Protein AF-A0A7K7L950-F1 (afdb_monomer)

InterPro domains:
  IPR006048 Alpha-amylase/branching enzyme, C-terminal all beta [PF02806] (51-130)
  IPR013780 Glycosyl hydrolase, all-beta [G3DSA:2.60.40.1180] (45-131)
  IPR031319 Alpha-amylase, C-terminal domain [SM00632] (48-131)

Foldseek 3Di:
DADPVRHDDDWDQDPLRATPPPDGPPCRQQQNVVVVVLCVQLPPFDKAQWDDPVDFWIKIERAARKIKTADQDQFKDKDKGQHNHAFDKDAFSRQFDDDPPDTPGDIWGQDRRRITIDIFGNPDPGRMTMD

Nearest PDB structures (foldseek):
  1q4n-assembly1_X  TM=9.938E-01  e=1.383E-20  Homo sapiens
  1nm9-assembly1_A  TM=9.937E-01  e=1.555E-20  Homo sapiens
  1ua3-assembly1_A  TM=9.928E-01  e=1.748E-20  Sus scrofa
  3dhp-assembly1_A  TM=9.929E-01  e=2.342E-20  Homo sapiens
  3blp-assembly1_X  TM=9.927E-01  e=2.791E-20  Homo sapiens

Sequence (131 aa):
PSNSDGSTKSVTINADTTCGNDWVCEHRWRQIRNMVIFRNVVDGQPFSNWWDNGSNQVAFGRGNKGFIVFNNDDWYMNINLQTGLPAGTYCDVISGQKEG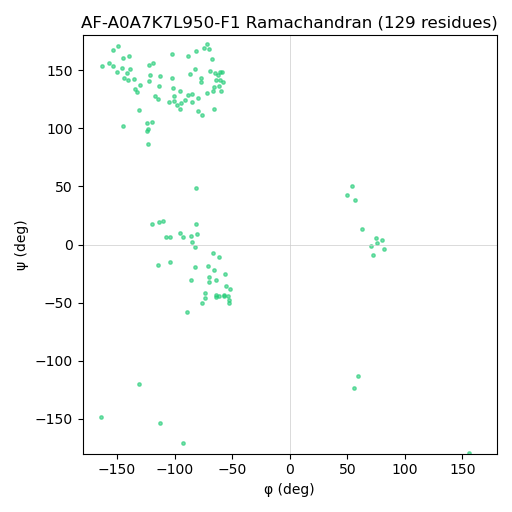NACTGKQVYVSGDGTANFQISNTDEDPFVAI

Mean predicted aligned error: 3.44 Å

Radius of gyration: 17.67 Å; Cα contacts (8 Å, |Δi|>4): 274; chains: 1; bounding box: 36×33×58 Å

Organism: NCBI:txid75869

Secondary structure (DSSP, 8-state):
-B-TTSPBPP--B-TTS-B-TT---GGGSHHHHHHHHHHHHTTTPPEEEEEE-SSSEEEEEETTTEEEEEE-SSS-EEEEEE--PPSEEEE-TTT--EETTEESS-EEEEPTTSEEEEEE-TTSSS-EEE-

Structure (mmCIF, N/CA/C/O backbone):
data_AF-A0A7K7L950-F1
#
_entry.id   AF-A0A7K7L950-F1
#
loop_
_atom_site.group_PDB
_atom_site.id
_atom_site.type_symbol
_atom_site.label_atom_id
_atom_site.label_alt_id
_atom_site.label_comp_id
_atom_site.label_asym_id
_atom_site.label_entity_id
_atom_site.label_seq_id
_atom_site.pdbx_PDB_ins_code
_atom_site.Cartn_x
_atom_site.Cartn_y
_atom_site.Cartn_z
_atom_site.occupancy
_atom_site.B_iso_or_equiv
_atom_site.auth_seq_id
_atom_site.auth_comp_id
_atom_site.auth_asym_id
_atom_site.auth_atom_id
_atom_site.pdbx_PDB_model_num
ATOM 1 N N . PRO A 1 1 ? 10.436 -0.275 -27.303 1.00 89.62 1 PRO A N 1
ATOM 2 C CA . PRO A 1 1 ? 11.658 0.443 -27.752 1.00 89.62 1 PRO A CA 1
ATOM 3 C C . PRO A 1 1 ? 12.329 -0.283 -28.924 1.00 89.62 1 PRO A C 1
ATOM 5 O O . PRO A 1 1 ? 12.450 -1.507 -28.871 1.00 89.62 1 PRO A O 1
ATOM 8 N N . SER A 1 2 ? 12.738 0.436 -29.972 1.00 93.12 2 SER A N 1
ATOM 9 C CA . SER A 1 2 ? 13.373 -0.152 -31.162 1.00 93.12 2 SER A CA 1
ATOM 10 C C . SER A 1 2 ? 14.758 0.434 -31.426 1.00 93.12 2 SER A C 1
ATOM 12 O O . SER A 1 2 ? 15.061 1.559 -31.025 1.00 93.12 2 SER A O 1
ATOM 14 N N . ASN A 1 3 ? 15.600 -0.343 -32.099 1.00 92.50 3 ASN A N 1
ATOM 15 C CA . ASN A 1 3 ? 16.820 0.145 -32.732 1.00 92.50 3 ASN A CA 1
ATOM 16 C C . ASN A 1 3 ? 16.470 0.988 -33.976 1.00 92.50 3 ASN A C 1
ATOM 18 O O . ASN A 1 3 ? 15.310 1.052 -34.396 1.00 92.50 3 ASN A O 1
ATOM 22 N N . SER A 1 4 ? 17.471 1.630 -34.585 1.00 95.12 4 SER A N 1
ATOM 23 C CA . SER A 1 4 ? 17.297 2.424 -35.814 1.00 95.12 4 SER A CA 1
ATOM 24 C C . SER A 1 4 ? 16.891 1.589 -37.034 1.00 95.12 4 SER A C 1
ATOM 26 O O . SER A 1 4 ? 16.304 2.127 -37.966 1.00 95.12 4 SER A O 1
ATOM 28 N N . ASP A 1 5 ? 17.167 0.285 -37.018 1.00 95.62 5 ASP A N 1
ATOM 29 C CA . ASP A 1 5 ? 16.775 -0.679 -38.054 1.00 95.62 5 ASP A CA 1
ATOM 30 C C . ASP A 1 5 ? 15.346 -1.232 -37.870 1.00 95.62 5 ASP A C 1
ATOM 32 O O . ASP A 1 5 ? 14.906 -2.090 -38.633 1.00 95.62 5 ASP A O 1
ATOM 36 N N . GLY A 1 6 ? 14.616 -0.760 -36.852 1.00 92.81 6 GLY A N 1
ATOM 37 C CA . GLY A 1 6 ? 13.260 -1.208 -36.533 1.00 92.81 6 GLY A CA 1
ATOM 38 C C . GLY A 1 6 ? 13.184 -2.503 -35.718 1.00 92.81 6 GLY A C 1
ATOM 39 O O . GLY A 1 6 ? 12.090 -2.888 -35.301 1.00 92.81 6 GLY A O 1
ATOM 40 N N . SER A 1 7 ? 14.309 -3.160 -35.424 1.00 95.94 7 SER A N 1
ATOM 41 C CA . SER A 1 7 ? 14.326 -4.329 -34.538 1.00 95.94 7 SER A CA 1
ATOM 42 C C . SER A 1 7 ? 14.022 -3.938 -33.086 1.00 95.94 7 SER A C 1
ATOM 44 O O . SER A 1 7 ? 14.320 -2.830 -32.630 1.00 95.94 7 SER A O 1
ATOM 46 N N . THR A 1 8 ? 13.399 -4.843 -32.330 1.00 94.00 8 THR A N 1
ATOM 47 C CA . THR A 1 8 ? 13.085 -4.617 -30.912 1.00 94.00 8 THR A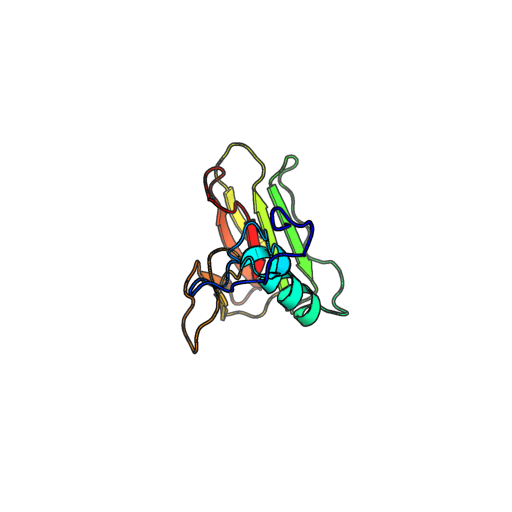 CA 1
ATOM 48 C C . THR A 1 8 ? 14.357 -4.666 -30.060 1.00 94.00 8 THR A C 1
ATOM 50 O O . THR A 1 8 ? 15.126 -5.623 -30.151 1.00 94.00 8 THR A O 1
ATOM 53 N N . LYS A 1 9 ? 14.574 -3.658 -29.201 1.00 94.38 9 LYS A N 1
ATOM 54 C CA . LYS A 1 9 ? 15.710 -3.650 -28.262 1.00 94.38 9 LYS A CA 1
ATOM 55 C C . LYS A 1 9 ? 15.587 -4.800 -27.258 1.00 94.38 9 LYS A C 1
ATOM 57 O O . LYS A 1 9 ? 14.497 -5.056 -26.749 1.00 94.38 9 LYS A O 1
ATOM 62 N N . SER A 1 10 ? 16.704 -5.432 -26.896 1.00 92.69 10 SER A N 1
ATOM 63 C CA . SER A 1 10 ? 16.726 -6.421 -25.814 1.00 92.69 10 SER A CA 1
ATOM 64 C C . SER A 1 10 ? 16.338 -5.788 -24.477 1.00 92.69 10 SER A C 1
ATOM 66 O O . SER A 1 10 ? 16.668 -4.630 -24.201 1.00 92.69 10 SER A O 1
ATOM 68 N N . VAL A 1 11 ? 15.663 -6.561 -23.628 1.00 92.56 11 VAL A N 1
ATOM 69 C CA . VAL A 1 11 ? 15.351 -6.147 -22.258 1.00 92.56 11 VAL A CA 1
ATOM 70 C C . VAL A 1 11 ? 16.594 -6.348 -21.396 1.00 92.56 11 VAL A C 1
ATOM 72 O O . VAL A 1 11 ? 17.037 -7.477 -21.197 1.00 92.56 11 VAL A O 1
ATOM 75 N N . THR A 1 12 ? 17.152 -5.257 -20.883 1.00 92.75 12 THR A N 1
ATOM 76 C CA . THR A 1 12 ? 18.232 -5.296 -19.888 1.00 92.75 12 THR A CA 1
ATOM 77 C C . THR A 1 12 ? 17.609 -5.176 -18.506 1.00 92.75 12 THR A C 1
ATOM 79 O O . THR A 1 12 ? 16.780 -4.294 -18.307 1.00 92.75 12 THR A O 1
ATOM 82 N N . ILE A 1 13 ? 17.990 -6.037 -17.563 1.00 91.31 13 ILE A N 1
ATOM 83 C CA . ILE A 1 13 ? 17.523 -5.970 -16.172 1.00 91.31 13 ILE A CA 1
ATOM 84 C C . ILE A 1 13 ? 18.661 -5.411 -15.317 1.00 91.31 13 ILE A C 1
ATOM 86 O O . ILE A 1 13 ? 19.755 -5.976 -15.300 1.00 91.31 13 ILE A O 1
ATOM 90 N N . ASN A 1 14 ? 18.393 -4.310 -14.624 1.00 89.50 14 ASN A N 1
ATOM 91 C CA . ASN A 1 14 ? 19.336 -3.645 -13.734 1.00 89.50 14 ASN A CA 1
ATOM 92 C C . ASN A 1 14 ? 19.386 -4.343 -12.361 1.00 89.50 14 ASN A C 1
ATOM 94 O O . ASN A 1 14 ? 18.523 -5.155 -12.020 1.00 89.50 14 ASN A O 1
ATOM 98 N N . ALA A 1 15 ? 20.393 -4.013 -11.547 1.00 86.56 15 ALA A N 1
ATOM 99 C CA . ALA A 1 15 ? 20.564 -4.598 -10.212 1.00 86.56 15 ALA A CA 1
ATOM 100 C C . ALA A 1 15 ? 19.417 -4.249 -9.242 1.00 86.56 15 ALA A C 1
ATOM 102 O O . ALA A 1 15 ? 19.065 -5.059 -8.390 1.00 86.56 15 ALA A O 1
ATOM 103 N N . ASP A 1 16 ? 18.795 -3.081 -9.413 1.00 81.75 16 ASP A N 1
ATOM 104 C CA . ASP A 1 16 ? 17.604 -2.630 -8.677 1.00 81.75 16 ASP A CA 1
ATOM 105 C C . ASP A 1 16 ? 16.292 -3.230 -9.220 1.00 81.75 16 ASP A C 1
ATOM 107 O O . ASP A 1 16 ? 15.200 -2.830 -8.821 1.00 81.75 16 ASP A O 1
ATOM 111 N N . THR A 1 17 ? 16.396 -4.204 -10.129 1.00 84.75 17 THR A N 1
ATOM 112 C CA . THR A 1 17 ? 15.306 -4.899 -10.826 1.00 84.75 17 THR A CA 1
ATOM 113 C C . THR A 1 17 ? 14.536 -4.077 -11.859 1.00 84.75 17 THR A C 1
ATOM 115 O O . THR A 1 17 ? 13.671 -4.645 -12.533 1.00 84.75 17 THR A O 1
ATOM 118 N N . THR A 1 18 ? 14.871 -2.798 -12.059 1.00 88.19 18 THR A N 1
ATOM 119 C CA . THR A 1 18 ? 14.306 -1.980 -13.143 1.00 88.19 18 THR A CA 1
ATOM 120 C C . THR A 1 18 ? 14.820 -2.441 -14.509 1.00 88.19 18 THR A C 1
ATOM 122 O O . THR A 1 18 ? 15.746 -3.253 -14.609 1.00 88.19 18 THR A O 1
ATOM 125 N N . CYS A 1 19 ? 14.201 -1.953 -15.584 1.00 91.31 19 CYS A N 1
ATOM 126 C CA . CYS A 1 19 ? 14.649 -2.261 -16.935 1.00 91.31 19 CYS A CA 1
ATOM 127 C C . CYS A 1 19 ? 15.445 -1.112 -17.560 1.00 91.31 19 CYS A C 1
ATOM 129 O O . CYS A 1 19 ? 15.144 0.061 -17.368 1.00 91.31 19 CYS A O 1
ATOM 131 N N . GLY A 1 20 ? 16.466 -1.471 -18.337 1.00 90.94 20 GLY A N 1
ATOM 132 C CA . GLY A 1 20 ? 17.200 -0.561 -19.215 1.00 90.94 20 GLY A CA 1
ATOM 133 C C . GLY A 1 20 ? 16.631 -0.537 -20.637 1.00 90.94 20 GLY A C 1
ATOM 134 O O . GLY A 1 20 ? 15.601 -1.145 -20.926 1.00 90.94 20 GLY A O 1
ATOM 135 N N . ASN A 1 21 ? 17.340 0.120 -21.561 1.00 90.62 21 ASN A N 1
ATOM 136 C CA . ASN A 1 21 ? 16.970 0.205 -22.984 1.00 90.62 21 ASN A CA 1
ATOM 137 C C . ASN A 1 21 ? 15.562 0.782 -23.241 1.00 90.62 21 ASN A C 1
ATOM 139 O O . ASN A 1 21 ? 14.856 0.326 -24.143 1.00 90.62 21 ASN A O 1
ATOM 143 N N . ASP A 1 22 ? 15.170 1.790 -22.457 1.00 91.75 22 ASP A N 1
ATOM 144 C CA . ASP A 1 22 ? 13.875 2.489 -22.526 1.00 91.75 22 ASP A CA 1
ATOM 145 C C . ASP A 1 22 ? 12.650 1.600 -22.238 1.00 91.75 22 ASP A C 1
ATOM 147 O O . ASP A 1 22 ? 11.512 1.972 -22.529 1.00 91.75 22 ASP A O 1
ATOM 151 N N . TRP A 1 23 ? 12.855 0.399 -21.698 1.00 94.25 23 TRP A N 1
ATOM 152 C CA . TRP A 1 23 ? 11.764 -0.443 -21.221 1.00 94.25 23 TRP A CA 1
ATOM 153 C C . TRP A 1 23 ? 11.309 0.038 -19.841 1.00 94.25 23 TRP A C 1
ATOM 155 O O . TRP A 1 23 ? 12.118 0.126 -18.925 1.00 94.25 23 TRP A O 1
ATOM 165 N N . VAL A 1 24 ? 10.012 0.311 -19.682 1.00 92.62 24 VAL A N 1
ATOM 166 C CA . VAL A 1 24 ? 9.449 0.865 -18.434 1.00 92.62 24 VAL A CA 1
ATOM 167 C C . VAL A 1 24 ? 9.380 -0.186 -17.319 1.00 92.62 24 VAL A C 1
ATOM 169 O O . VAL A 1 24 ? 9.813 0.059 -16.195 1.00 92.62 24 VAL A O 1
ATOM 172 N N . CYS A 1 25 ? 8.891 -1.385 -17.648 1.00 93.81 25 CYS A N 1
ATOM 173 C CA . CYS A 1 25 ? 8.807 -2.529 -16.738 1.00 93.81 25 CYS A CA 1
ATOM 174 C C . CYS A 1 25 ? 8.076 -2.249 -15.415 1.00 93.81 25 CYS A C 1
ATOM 176 O O . CYS A 1 25 ? 8.535 -2.646 -14.345 1.00 93.81 25 CYS A O 1
ATOM 178 N N . GLU A 1 26 ? 6.886 -1.666 -15.501 1.00 94.75 26 GLU A N 1
ATOM 179 C CA . GLU A 1 26 ? 5.987 -1.393 -14.375 1.00 94.75 26 GLU A CA 1
ATOM 180 C C . GLU A 1 26 ? 5.744 -2.649 -13.525 1.00 94.75 26 GLU A C 1
ATOM 182 O O . GLU A 1 26 ? 5.767 -2.610 -12.301 1.00 94.75 26 GLU A O 1
ATOM 187 N N . HIS A 1 27 ? 5.623 -3.814 -14.169 1.00 92.69 27 HIS A N 1
ATOM 188 C CA . HIS A 1 27 ? 5.474 -5.116 -13.504 1.00 92.69 27 HIS A CA 1
ATOM 189 C C . HIS A 1 27 ? 6.655 -5.519 -12.595 1.00 92.69 27 HIS A C 1
ATOM 191 O O . HIS A 1 27 ? 6.561 -6.516 -11.876 1.00 92.69 27 HIS A O 1
ATOM 197 N N . ARG A 1 28 ? 7.777 -4.792 -12.650 1.00 93.06 28 ARG A N 1
ATOM 198 C CA . ARG A 1 28 ? 8.958 -4.986 -11.795 1.00 93.06 28 ARG A CA 1
ATOM 199 C C . ARG A 1 28 ? 9.072 -3.940 -10.697 1.00 93.06 28 ARG A C 1
ATOM 201 O O . ARG A 1 28 ? 9.820 -4.175 -9.753 1.00 93.06 28 ARG A O 1
ATOM 208 N N . TRP A 1 29 ? 8.336 -2.833 -10.786 1.00 93.31 29 TRP A N 1
ATOM 209 C CA . TRP A 1 29 ? 8.306 -1.834 -9.723 1.00 93.31 29 TRP A CA 1
ATOM 210 C C . TRP A 1 29 ? 7.806 -2.493 -8.443 1.00 93.31 29 TRP A C 1
ATOM 212 O O . TRP A 1 29 ? 6.812 -3.228 -8.460 1.00 93.31 29 TRP A O 1
ATOM 222 N N . ARG A 1 30 ? 8.519 -2.262 -7.339 1.00 93.62 30 ARG A N 1
ATOM 223 C CA . ARG A 1 30 ? 8.282 -2.936 -6.057 1.00 93.62 30 ARG A CA 1
ATOM 224 C C . ARG A 1 30 ? 6.822 -2.814 -5.631 1.00 93.62 30 ARG A C 1
ATOM 226 O O . ARG A 1 30 ? 6.198 -3.827 -5.335 1.00 93.62 30 ARG A O 1
ATOM 233 N N . GLN A 1 31 ? 6.278 -1.604 -5.698 1.00 93.94 31 GLN A N 1
ATOM 234 C CA . GLN A 1 31 ? 4.906 -1.267 -5.332 1.00 93.94 31 GLN A CA 1
ATOM 235 C C . GLN A 1 31 ? 3.888 -2.102 -6.124 1.00 93.94 31 GLN A C 1
ATOM 237 O O . GLN A 1 31 ? 2.951 -2.656 -5.557 1.00 93.94 31 GLN A O 1
ATOM 242 N N . ILE A 1 32 ? 4.099 -2.273 -7.433 1.00 95.44 32 ILE A N 1
ATOM 243 C CA . ILE A 1 32 ? 3.189 -3.031 -8.304 1.00 95.44 32 ILE A CA 1
ATOM 244 C C . ILE A 1 32 ? 3.358 -4.533 -8.085 1.00 95.44 32 ILE A C 1
ATOM 246 O O . ILE A 1 32 ? 2.381 -5.244 -7.843 1.00 95.44 32 ILE A O 1
ATOM 250 N N . ARG A 1 33 ? 4.597 -5.031 -8.132 1.00 95.38 33 ARG A N 1
ATOM 251 C CA . ARG A 1 33 ? 4.900 -6.454 -7.942 1.00 95.38 33 ARG A CA 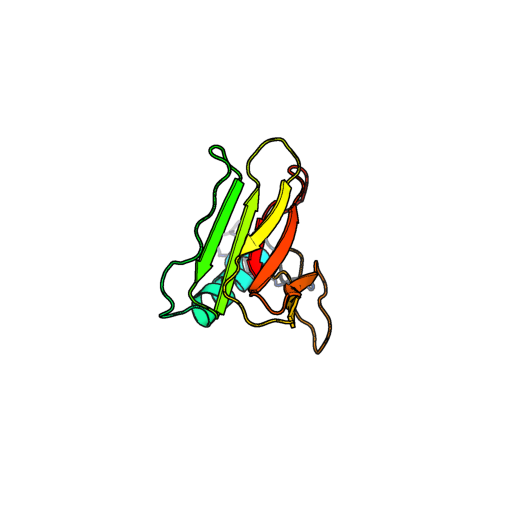1
ATOM 252 C C . ARG A 1 33 ? 4.389 -6.955 -6.591 1.00 95.38 33 ARG A C 1
ATOM 254 O O . ARG A 1 33 ? 3.795 -8.032 -6.520 1.00 95.38 33 ARG A O 1
ATOM 261 N N . ASN A 1 34 ? 4.600 -6.184 -5.531 1.00 96.69 34 ASN A N 1
ATOM 262 C CA . ASN A 1 34 ? 4.164 -6.565 -4.198 1.00 96.69 34 ASN A CA 1
ATOM 263 C C . ASN A 1 34 ? 2.643 -6.508 -4.057 1.00 96.69 34 ASN A C 1
ATOM 265 O O . ASN A 1 34 ? 2.082 -7.382 -3.403 1.00 96.69 34 ASN A O 1
ATOM 269 N N . MET A 1 35 ? 1.953 -5.594 -4.745 1.00 98.19 35 MET A N 1
ATOM 270 C CA . MET A 1 35 ? 0.488 -5.599 -4.784 1.00 98.19 35 MET A CA 1
ATOM 271 C C . MET A 1 35 ? -0.099 -6.769 -5.589 1.00 98.19 35 MET A C 1
ATOM 273 O O . MET A 1 35 ? -1.175 -7.269 -5.250 1.00 98.19 35 MET A O 1
ATOM 277 N N . VAL A 1 36 ? 0.620 -7.288 -6.592 1.00 98.06 36 VAL A N 1
ATOM 278 C CA . VAL A 1 36 ? 0.265 -8.568 -7.237 1.00 98.06 36 VAL A CA 1
ATOM 279 C C . VAL A 1 36 ? 0.365 -9.722 -6.233 1.00 98.06 36 VAL A C 1
ATOM 281 O O . VAL A 1 36 ? -0.541 -10.553 -6.154 1.00 98.06 36 VAL A O 1
ATOM 284 N N . ILE A 1 37 ? 1.426 -9.763 -5.421 1.00 97.81 37 ILE A N 1
ATOM 285 C CA . ILE A 1 37 ? 1.577 -10.770 -4.359 1.00 97.81 37 ILE A CA 1
ATOM 286 C C . ILE A 1 37 ? 0.483 -10.603 -3.300 1.00 97.81 37 ILE A C 1
ATOM 288 O O . ILE A 1 37 ? -0.157 -11.590 -2.939 1.00 97.81 37 ILE A O 1
ATOM 292 N N . PHE A 1 38 ? 0.212 -9.372 -2.859 1.00 98.31 38 PHE A N 1
ATOM 293 C CA . PHE A 1 38 ? -0.864 -9.051 -1.922 1.00 98.31 38 PHE A CA 1
ATOM 294 C C . PHE A 1 38 ? -2.193 -9.621 -2.415 1.00 98.31 38 PHE A C 1
ATOM 296 O O . PHE A 1 38 ? -2.841 -10.378 -1.695 1.00 98.31 38 PHE A O 1
ATOM 303 N N . ARG A 1 39 ? -2.559 -9.358 -3.679 1.00 98.50 39 ARG A N 1
ATOM 304 C CA . ARG A 1 39 ? -3.793 -9.863 -4.304 1.00 98.50 39 ARG A CA 1
ATOM 305 C C . ARG A 1 39 ? -3.912 -11.389 -4.248 1.00 98.50 39 ARG A C 1
ATOM 307 O O . ARG A 1 39 ? -5.034 -11.873 -4.085 1.00 98.50 39 ARG A O 1
ATOM 314 N N . ASN A 1 40 ? -2.795 -12.109 -4.378 1.00 98.44 40 ASN A N 1
ATOM 315 C CA . ASN A 1 40 ? -2.740 -13.569 -4.257 1.00 98.44 40 ASN A CA 1
ATOM 316 C C . ASN A 1 40 ? -2.882 -14.025 -2.798 1.00 98.44 40 ASN A C 1
ATOM 318 O O . ASN A 1 40 ? -3.597 -14.986 -2.521 1.00 98.44 40 ASN A O 1
ATOM 322 N N . VAL A 1 41 ? -2.234 -13.333 -1.855 1.00 98.31 41 VAL A N 1
ATOM 323 C CA . VAL A 1 41 ? -2.317 -13.636 -0.414 1.00 98.31 41 VAL A CA 1
ATOM 324 C C . VAL A 1 41 ? -3.750 -13.487 0.094 1.00 98.31 41 VAL A C 1
ATOM 326 O O . VAL A 1 41 ? -4.255 -14.364 0.803 1.00 98.31 41 VAL A O 1
ATOM 329 N N . VAL A 1 42 ? -4.425 -12.407 -0.303 1.00 98.62 42 VAL A N 1
ATOM 330 C CA . VAL A 1 42 ? -5.788 -12.088 0.139 1.00 98.62 42 VAL A CA 1
ATOM 331 C C . VAL A 1 42 ? -6.886 -12.756 -0.691 1.00 98.62 42 VAL A C 1
ATOM 333 O O . VAL A 1 42 ? -8.066 -12.427 -0.535 1.00 98.62 42 VAL A O 1
ATOM 336 N N . ASP A 1 43 ? -6.536 -13.657 -1.608 1.00 98.69 43 ASP A N 1
ATOM 337 C CA . ASP A 1 43 ? -7.523 -14.247 -2.505 1.00 98.69 43 ASP A CA 1
ATOM 338 C C . ASP A 1 43 ? -8.622 -15.005 -1.736 1.00 98.69 43 ASP A C 1
ATOM 340 O O . ASP A 1 43 ? -8.391 -15.610 -0.683 1.00 98.69 43 ASP A O 1
ATOM 344 N N . GLY A 1 44 ? -9.858 -14.878 -2.224 1.00 98.38 44 GLY A N 1
ATOM 345 C CA . GLY A 1 44 ? -11.063 -15.400 -1.570 1.00 98.38 44 GLY A CA 1
ATOM 346 C C . GLY A 1 44 ? -11.520 -14.661 -0.302 1.00 98.38 44 GLY A C 1
ATOM 347 O O . GLY A 1 44 ? -12.620 -14.931 0.175 1.00 98.38 44 GLY A O 1
ATOM 348 N N . GLN A 1 45 ? -10.742 -13.721 0.249 1.00 98.62 45 GLN A N 1
ATOM 349 C CA . GLN A 1 45 ? -11.179 -12.953 1.420 1.00 98.62 45 GLN A CA 1
ATOM 350 C C . GLN A 1 45 ? -12.191 -11.863 1.037 1.00 98.62 45 GLN A C 1
ATOM 352 O O . GLN A 1 45 ? -12.003 -11.189 0.016 1.00 98.6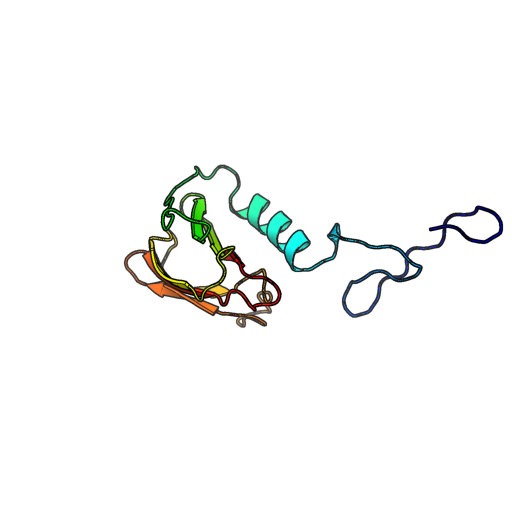2 45 GLN A O 1
ATOM 357 N N . PRO A 1 46 ? -13.243 -11.637 1.842 1.00 98.50 46 PRO A N 1
ATOM 358 C CA . PRO A 1 46 ? -14.216 -10.589 1.568 1.00 98.50 46 PRO A CA 1
ATOM 359 C C . PRO A 1 46 ? -13.583 -9.206 1.721 1.00 98.50 46 PRO A C 1
ATOM 361 O O . PRO A 1 46 ? -12.568 -9.043 2.393 1.00 98.50 46 PRO A O 1
ATOM 364 N N . PHE A 1 47 ? -14.197 -8.202 1.109 1.00 98.69 47 PHE A N 1
ATOM 365 C CA . PHE A 1 47 ? -13.950 -6.812 1.474 1.00 98.69 47 PHE A CA 1
ATOM 366 C C . PHE A 1 47 ? -14.477 -6.559 2.896 1.00 98.69 47 PHE A C 1
ATOM 368 O O . PHE A 1 47 ? -15.592 -6.972 3.219 1.00 98.69 47 PHE A O 1
ATOM 375 N N . SER A 1 48 ? -13.677 -5.924 3.748 1.00 98.50 48 SER A N 1
ATOM 376 C CA . SER A 1 48 ? -14.002 -5.686 5.160 1.00 98.50 48 SER A CA 1
ATOM 377 C C . SER A 1 48 ? -13.364 -4.395 5.667 1.00 98.50 48 SER A C 1
ATOM 379 O O . SER A 1 48 ? -12.534 -3.805 4.984 1.00 98.50 48 SER A O 1
ATOM 381 N N . ASN A 1 49 ? -13.738 -3.965 6.878 1.00 98.31 49 ASN A N 1
ATOM 382 C CA . ASN A 1 49 ? -13.071 -2.881 7.613 1.00 98.31 49 ASN A CA 1
ATOM 383 C C . ASN A 1 49 ? -12.855 -1.598 6.793 1.00 98.31 49 ASN A C 1
ATOM 385 O O . ASN A 1 49 ? -11.782 -1.003 6.840 1.00 98.31 49 ASN A O 1
ATOM 389 N N . TRP A 1 50 ? -13.867 -1.200 6.017 1.00 98.69 50 TRP A N 1
ATOM 390 C CA . TRP A 1 50 ? -13.849 0.081 5.320 1.00 98.69 50 TRP A CA 1
ATOM 391 C C . TRP A 1 50 ? -13.774 1.227 6.325 1.00 98.69 50 TRP A C 1
ATOM 393 O O . TRP A 1 50 ? -14.497 1.238 7.326 1.00 98.69 50 TRP A O 1
ATOM 403 N N . TRP A 1 51 ? -12.935 2.200 6.016 1.00 98.69 51 TRP A N 1
ATOM 404 C CA . TRP A 1 51 ? -12.862 3.467 6.713 1.00 98.69 51 TRP A CA 1
ATOM 405 C C . TRP A 1 51 ? -12.561 4.573 5.705 1.00 98.69 51 TRP A C 1
ATOM 407 O O . TRP A 1 51 ? -11.778 4.375 4.776 1.00 98.69 51 TRP A O 1
ATOM 417 N N . ASP A 1 52 ? -13.150 5.741 5.921 1.00 98.50 52 ASP A N 1
ATOM 418 C CA . ASP A 1 52 ? -12.823 6.968 5.213 1.00 98.50 52 ASP A CA 1
ATOM 419 C C . ASP A 1 52 ? -12.945 8.170 6.156 1.00 98.50 52 ASP A C 1
ATOM 421 O O . ASP A 1 52 ? -13.596 8.099 7.204 1.00 98.50 52 ASP A O 1
ATOM 425 N N . ASN A 1 53 ? -12.305 9.277 5.789 1.00 98.06 53 ASN A N 1
ATOM 426 C CA . ASN A 1 53 ? -12.406 10.547 6.510 1.00 98.06 53 ASN A CA 1
ATOM 427 C C . ASN A 1 53 ? -13.457 11.512 5.921 1.00 98.06 53 ASN A C 1
ATOM 429 O O . ASN A 1 53 ? -13.470 12.686 6.297 1.00 98.06 53 ASN A O 1
ATOM 433 N N . GLY A 1 54 ? -14.296 11.064 4.981 1.00 98.31 54 GLY A N 1
ATOM 434 C CA . GLY A 1 54 ? -15.194 11.915 4.194 1.00 98.31 54 GLY A CA 1
ATOM 435 C C . GLY A 1 54 ? -14.513 12.732 3.083 1.00 98.3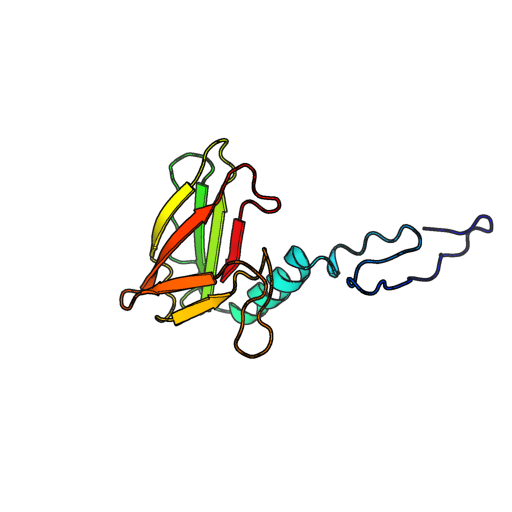1 54 GLY A C 1
ATOM 436 O O . GLY A 1 54 ? -15.180 13.553 2.454 1.00 98.31 54 GLY A O 1
ATOM 437 N N . SER A 1 55 ? -13.212 12.526 2.848 1.00 98.06 55 SER A N 1
ATOM 438 C CA . SER A 1 55 ? -12.398 13.155 1.799 1.00 98.06 55 SER A CA 1
ATOM 439 C C . SER A 1 55 ? -11.603 12.083 1.030 1.00 98.06 55 SER A C 1
ATOM 441 O O . SER A 1 55 ? -12.224 11.193 0.446 1.00 98.06 55 SER A O 1
ATOM 443 N N . ASN A 1 56 ? -10.262 12.129 1.008 1.00 98.44 56 ASN A N 1
ATOM 444 C CA . ASN A 1 56 ? -9.417 11.238 0.202 1.00 98.44 56 ASN A CA 1
ATOM 445 C C . ASN A 1 56 ? -8.442 10.385 1.036 1.00 98.44 56 ASN A C 1
ATOM 447 O O . ASN A 1 56 ? -7.488 9.822 0.489 1.00 98.44 56 ASN A O 1
ATOM 451 N N . GLN A 1 57 ? -8.676 10.253 2.344 1.00 98.62 57 GLN A N 1
ATOM 452 C CA . GLN A 1 57 ? -8.043 9.214 3.157 1.00 98.62 57 GLN A CA 1
ATOM 453 C C . GLN A 1 57 ? -9.010 8.050 3.296 1.00 98.62 57 GLN A C 1
ATOM 455 O O . GLN A 1 57 ? -10.113 8.211 3.817 1.00 98.62 57 GLN A O 1
ATOM 460 N N . VAL A 1 58 ? -8.588 6.878 2.829 1.00 98.81 58 VAL A N 1
ATOM 461 C CA . VAL A 1 58 ? -9.418 5.671 2.821 1.00 98.81 58 VAL A CA 1
ATOM 462 C C . VAL A 1 58 ? -8.601 4.454 3.217 1.00 98.81 58 VAL A C 1
ATOM 464 O O . VAL A 1 58 ? -7.400 4.378 2.960 1.00 98.81 58 VAL A O 1
ATOM 467 N N . ALA A 1 59 ? -9.254 3.473 3.821 1.00 98.88 59 ALA A N 1
ATOM 468 C CA . ALA A 1 59 ? -8.645 2.204 4.172 1.00 98.88 59 ALA A CA 1
ATOM 469 C C . ALA A 1 59 ? -9.649 1.065 4.049 1.00 98.88 59 ALA A C 1
ATOM 471 O O . ALA A 1 59 ? -10.854 1.256 4.222 1.00 98.88 59 ALA A O 1
ATOM 472 N N . PHE A 1 60 ? -9.149 -0.133 3.770 1.00 98.88 60 PHE A N 1
ATOM 473 C CA . PHE A 1 60 ? -9.963 -1.338 3.822 1.00 98.88 60 PHE A CA 1
ATOM 474 C C . PHE A 1 60 ? -9.130 -2.595 4.030 1.00 98.88 60 PHE A C 1
ATOM 476 O O . PHE A 1 60 ? -7.950 -2.680 3.688 1.00 98.88 60 PHE A O 1
ATOM 483 N N . GLY A 1 61 ? -9.799 -3.608 4.564 1.00 98.81 61 GLY A N 1
ATOM 484 C CA . GLY A 1 61 ? -9.279 -4.946 4.754 1.00 98.81 61 GLY A CA 1
ATOM 485 C C . GLY A 1 61 ? -9.772 -5.936 3.713 1.00 98.81 61 GLY A C 1
ATOM 486 O O . GLY A 1 61 ? -10.765 -5.741 3.000 1.00 98.81 61 GLY A O 1
ATOM 487 N N . ARG A 1 62 ? -9.058 -7.055 3.663 1.00 98.75 62 ARG A N 1
ATOM 488 C CA . ARG A 1 62 ? -9.458 -8.266 2.961 1.00 98.75 62 ARG A CA 1
ATOM 489 C C . ARG A 1 62 ? -9.482 -9.420 3.951 1.00 98.75 62 ARG A C 1
ATOM 491 O O . ARG A 1 62 ? -8.498 -10.149 4.114 1.00 98.75 62 ARG A O 1
ATOM 498 N N . GLY A 1 63 ? -10.622 -9.560 4.626 1.00 97.88 63 GLY A N 1
ATOM 499 C CA . GLY A 1 63 ? -10.816 -10.515 5.712 1.00 97.88 63 GLY A CA 1
ATOM 500 C C . GLY A 1 63 ? -9.770 -10.309 6.804 1.00 97.88 63 GLY A C 1
ATOM 501 O O . GLY A 1 63 ? -9.641 -9.206 7.324 1.00 97.88 63 GLY A O 1
ATOM 502 N N . ASN A 1 64 ? -9.016 -11.362 7.117 1.00 98.12 64 ASN A N 1
ATOM 503 C CA . ASN A 1 64 ? -7.934 -11.338 8.106 1.00 98.12 64 ASN A CA 1
ATOM 504 C C . ASN A 1 64 ? -6.535 -11.539 7.494 1.00 98.12 64 ASN A C 1
ATOM 506 O O . ASN A 1 64 ? -5.614 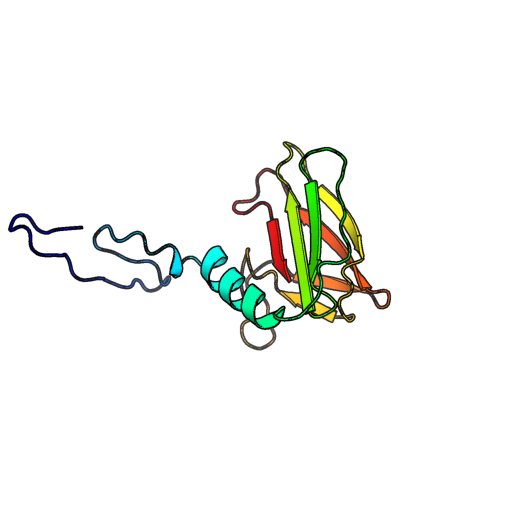-11.948 8.203 1.00 98.12 64 ASN A O 1
ATOM 510 N N . LYS A 1 65 ? -6.384 -11.317 6.178 1.00 98.56 65 LYS A N 1
ATOM 511 C CA . LYS A 1 65 ? -5.134 -11.606 5.450 1.00 98.56 65 LYS A CA 1
ATOM 512 C C . LYS A 1 65 ? -4.406 -10.397 4.883 1.00 98.56 65 LYS A C 1
ATOM 514 O O . LYS A 1 65 ? -3.248 -10.548 4.516 1.00 98.56 65 LYS A O 1
ATOM 519 N N . GLY A 1 66 ? -5.072 -9.256 4.746 1.00 98.56 66 GLY A N 1
ATOM 520 C CA . GLY A 1 66 ? -4.399 -8.038 4.316 1.00 98.56 66 GLY A CA 1
ATOM 521 C C . GLY A 1 66 ? -5.210 -6.788 4.609 1.00 98.56 66 GLY A C 1
ATOM 522 O O . GLY A 1 66 ? -6.443 -6.843 4.687 1.00 98.56 66 GLY A O 1
ATOM 523 N N . PHE A 1 67 ? -4.509 -5.673 4.758 1.00 98.88 67 PHE A N 1
ATOM 524 C CA . PHE A 1 67 ? -5.088 -4.356 4.992 1.00 98.88 67 PHE A CA 1
ATOM 525 C C . PHE A 1 67 ? -4.314 -3.300 4.204 1.00 98.88 67 PHE A C 1
ATOM 527 O O . PHE A 1 67 ? -3.092 -3.378 4.081 1.00 98.88 67 PHE A O 1
ATOM 534 N N . ILE A 1 68 ? -5.026 -2.325 3.646 1.00 98.88 68 ILE A N 1
ATOM 535 C CA . ILE A 1 68 ? -4.432 -1.255 2.843 1.00 98.88 68 ILE A CA 1
ATOM 536 C C . ILE A 1 68 ? -5.015 0.100 3.235 1.00 98.88 68 ILE A C 1
ATOM 538 O O . ILE A 1 68 ? -6.207 0.208 3.532 1.00 98.88 68 ILE A O 1
ATOM 542 N N . VAL A 1 69 ? -4.161 1.121 3.240 1.00 98.81 69 VAL A N 1
ATOM 543 C CA . VAL A 1 69 ? -4.478 2.493 3.652 1.00 98.81 69 VAL A CA 1
ATOM 544 C C . VAL A 1 69 ? -3.911 3.464 2.631 1.00 98.81 69 VAL A C 1
ATOM 546 O O . VAL A 1 69 ? -2.750 3.334 2.255 1.00 98.81 69 VAL A O 1
ATOM 549 N N . PHE A 1 70 ? -4.701 4.448 2.222 1.00 98.81 70 PHE A N 1
ATOM 550 C CA . PHE A 1 70 ? -4.335 5.485 1.264 1.00 98.81 70 PHE A CA 1
ATOM 551 C C . PHE A 1 70 ? -4.508 6.865 1.892 1.00 98.81 70 PHE A C 1
ATOM 553 O O . PHE A 1 70 ? -5.498 7.112 2.584 1.00 98.81 70 PHE A O 1
ATOM 560 N N . ASN A 1 71 ? -3.581 7.772 1.592 1.00 98.56 71 ASN A N 1
ATOM 561 C CA . ASN A 1 71 ? -3.712 9.191 1.878 1.00 98.56 71 ASN A CA 1
ATOM 562 C C . ASN A 1 71 ? -3.539 9.990 0.584 1.00 98.56 71 ASN A C 1
ATOM 564 O O . ASN A 1 71 ? -2.422 10.260 0.162 1.00 98.56 71 ASN A O 1
ATOM 568 N N . ASN A 1 72 ? -4.648 10.364 -0.044 1.00 98.44 72 ASN A N 1
ATOM 569 C CA . ASN A 1 72 ? -4.641 11.244 -1.211 1.00 98.44 72 ASN A CA 1
ATOM 570 C C . ASN A 1 72 ? -5.231 12.628 -0.884 1.00 98.44 72 ASN A C 1
ATOM 572 O O . ASN A 1 72 ? -5.701 13.333 -1.772 1.00 98.44 72 ASN A O 1
ATOM 576 N N . ASP A 1 73 ? -5.260 12.992 0.401 1.00 98.44 73 ASP A N 1
ATOM 577 C CA . ASP A 1 73 ? -5.529 14.359 0.840 1.00 98.44 73 ASP A CA 1
ATOM 578 C C . ASP A 1 73 ? -4.225 15.165 0.903 1.00 98.44 73 ASP A C 1
ATOM 580 O O . ASP A 1 73 ? -3.132 14.611 1.001 1.00 98.44 73 ASP A O 1
ATOM 584 N N . ASP A 1 74 ? -4.337 16.492 0.931 1.00 98.19 74 ASP A N 1
ATOM 585 C CA . ASP A 1 74 ? -3.187 17.405 0.989 1.00 98.19 74 ASP A CA 1
ATOM 586 C C . ASP A 1 74 ? -2.614 17.584 2.413 1.00 98.19 74 ASP A C 1
ATOM 588 O O . ASP A 1 74 ? -1.893 18.548 2.689 1.00 98.19 74 ASP A O 1
ATOM 592 N N . TRP A 1 75 ? -2.934 16.682 3.349 1.00 98.44 75 TRP A N 1
ATOM 593 C CA . TRP A 1 75 ? -2.465 16.741 4.736 1.00 98.44 75 TRP A CA 1
ATOM 594 C C . TRP A 1 75 ? -2.071 15.378 5.307 1.00 98.44 75 TRP A C 1
ATOM 596 O O . TRP A 1 75 ? -2.438 14.313 4.814 1.00 98.44 75 TRP A O 1
ATOM 606 N N . TYR A 1 76 ? -1.308 15.427 6.397 1.00 98.12 76 TYR A N 1
ATOM 607 C CA . TYR A 1 76 ? -0.788 14.259 7.097 1.00 98.12 76 TYR A CA 1
ATOM 608 C C . TYR A 1 76 ? -1.897 13.405 7.731 1.00 98.12 76 TYR A C 1
ATOM 610 O O . TYR A 1 76 ? -2.789 13.917 8.412 1.00 98.12 76 TYR A O 1
ATOM 618 N N . MET A 1 77 ? -1.795 12.089 7.562 1.00 98.25 77 MET A N 1
ATOM 619 C CA . MET A 1 77 ? -2.672 11.099 8.180 1.00 98.25 77 MET A CA 1
ATOM 620 C C . MET A 1 77 ? -1.984 10.480 9.402 1.00 98.25 77 MET A C 1
ATOM 622 O O . MET A 1 77 ? -0.868 9.979 9.288 1.00 98.25 77 MET A O 1
ATOM 626 N N . ASN A 1 78 ? -2.661 10.472 10.555 1.00 98.19 78 ASN A N 1
ATOM 627 C CA . ASN A 1 78 ? -2.261 9.723 11.751 1.00 98.19 78 ASN A CA 1
ATOM 628 C C . ASN A 1 78 ? -3.497 9.210 12.484 1.00 98.19 78 ASN A C 1
ATOM 630 O O . ASN A 1 78 ? -4.184 9.975 13.163 1.00 98.19 78 ASN A O 1
ATOM 634 N N . ILE A 1 79 ? -3.795 7.923 12.322 1.00 98.31 79 ILE A N 1
ATOM 635 C CA . ILE A 1 79 ? -5.025 7.332 12.848 1.00 98.31 79 ILE A CA 1
ATOM 636 C C . ILE A 1 79 ? -4.844 5.857 13.211 1.00 98.31 79 ILE A C 1
ATOM 638 O O . ILE A 1 79 ? -4.060 5.139 12.594 1.00 98.31 79 ILE A O 1
ATOM 642 N N . ASN A 1 80 ? -5.587 5.407 14.225 1.00 98.38 80 ASN A N 1
ATOM 643 C CA . ASN A 1 80 ? -5.722 3.993 14.563 1.00 98.38 80 ASN A CA 1
ATOM 644 C C . ASN A 1 80 ? -6.912 3.384 13.824 1.00 98.38 80 ASN A C 1
ATOM 646 O O . ASN A 1 80 ? -8.037 3.861 13.974 1.00 98.38 80 ASN A O 1
ATOM 650 N N . LEU A 1 81 ? -6.668 2.319 13.064 1.00 98.62 81 LEU A N 1
ATOM 651 C CA . LEU A 1 81 ? -7.682 1.640 12.259 1.00 98.62 81 LEU A CA 1
ATOM 652 C C . LEU A 1 81 ? -7.805 0.174 12.664 1.00 98.62 81 LEU A C 1
ATOM 654 O O . LEU A 1 81 ? -6.813 -0.469 13.008 1.00 98.62 81 LEU A O 1
ATOM 658 N N . GLN A 1 82 ? -9.025 -0.359 12.596 1.00 98.62 82 GLN A N 1
ATOM 659 C CA . GLN A 1 82 ? -9.282 -1.787 12.754 1.00 98.62 82 GLN A CA 1
ATOM 660 C C . GLN A 1 82 ? -8.869 -2.515 11.473 1.00 98.62 82 GLN A C 1
ATOM 662 O O . GLN A 1 82 ? -9.512 -2.364 10.439 1.00 98.62 82 GLN A O 1
ATOM 667 N N . THR A 1 83 ? -7.806 -3.312 11.543 1.00 98.69 83 THR A N 1
ATOM 668 C CA . THR A 1 83 ? -7.265 -4.005 10.366 1.00 98.69 83 THR A CA 1
ATOM 669 C C . THR A 1 83 ? -7.967 -5.336 10.099 1.00 98.69 83 THR A C 1
ATOM 671 O O . THR A 1 83 ? -8.111 -5.749 8.948 1.00 98.69 83 THR A O 1
ATOM 674 N N . GLY A 1 84 ? -8.447 -6.006 11.152 1.00 98.06 84 GLY A N 1
ATOM 675 C CA . GLY A 1 84 ? -8.907 -7.397 11.110 1.00 98.06 84 GLY A CA 1
ATOM 676 C C . GLY A 1 84 ? -7.773 -8.426 11.050 1.00 98.06 84 GLY A C 1
ATOM 677 O O . GLY A 1 84 ? -8.049 -9.625 10.974 1.00 98.06 84 GLY A O 1
ATOM 678 N N . LEU A 1 85 ? -6.513 -7.983 11.077 1.00 98.69 85 LEU A N 1
ATOM 679 C CA . LEU A 1 85 ? -5.342 -8.850 11.051 1.00 98.69 85 LEU A CA 1
ATOM 680 C C . LEU A 1 85 ? -5.021 -9.388 12.453 1.00 98.69 85 LEU A C 1
ATOM 682 O O . LEU A 1 85 ? -5.281 -8.716 13.454 1.00 98.69 85 LEU A O 1
ATOM 686 N N . PRO A 1 86 ? -4.413 -10.582 12.552 1.00 98.56 86 PRO A N 1
ATOM 687 C CA . PRO A 1 86 ? -3.833 -11.058 13.800 1.00 98.56 86 PRO A CA 1
ATOM 688 C C . PRO A 1 86 ? -2.750 -10.112 14.323 1.00 98.56 86 PRO A C 1
ATOM 690 O O . PRO A 1 86 ? -2.006 -9.516 13.542 1.00 98.56 86 PRO A O 1
ATOM 693 N N . ALA A 1 87 ? -2.611 -10.044 15.645 1.00 98.62 87 ALA A N 1
ATOM 694 C CA . ALA A 1 87 ? -1.576 -9.247 16.285 1.00 98.62 87 ALA A CA 1
ATOM 695 C C . ALA A 1 87 ? -0.169 -9.658 15.835 1.00 98.62 87 ALA A C 1
ATOM 697 O O . ALA A 1 87 ? 0.141 -10.848 15.711 1.00 98.62 87 ALA A O 1
ATOM 698 N N . GLY A 1 88 ? 0.693 -8.670 15.621 1.00 98.06 88 GLY A N 1
ATOM 699 C CA . GLY A 1 88 ? 2.056 -8.893 15.163 1.00 98.06 88 GLY A CA 1
ATOM 700 C C . GLY A 1 88 ? 2.644 -7.691 14.439 1.00 98.06 88 GLY A C 1
ATOM 701 O O . GLY A 1 88 ? 2.004 -6.653 14.280 1.00 98.06 88 GLY A O 1
ATOM 702 N N . THR A 1 89 ? 3.883 -7.857 13.990 1.00 97.88 89 THR A N 1
ATOM 703 C CA . THR A 1 89 ? 4.596 -6.851 13.203 1.00 97.88 89 THR A CA 1
ATOM 704 C C . THR A 1 89 ? 4.552 -7.228 11.731 1.00 97.88 89 THR A C 1
ATOM 706 O O . THR A 1 89 ? 5.004 -8.310 11.347 1.00 97.88 89 THR A O 1
ATOM 709 N N . TYR A 1 90 ? 4.036 -6.319 10.912 1.00 98.06 90 TYR A N 1
ATOM 710 C CA . TYR A 1 90 ? 3.904 -6.479 9.470 1.00 98.06 90 TYR A CA 1
ATOM 711 C C . TYR A 1 90 ? 4.834 -5.506 8.748 1.00 98.06 90 TYR A C 1
ATOM 713 O O . TYR A 1 90 ? 5.057 -4.384 9.204 1.00 98.06 90 TYR A O 1
ATOM 721 N N . CYS A 1 91 ? 5.384 -5.947 7.619 1.00 98.12 91 CYS A N 1
ATOM 722 C CA . CYS A 1 91 ? 6.187 -5.098 6.748 1.00 98.12 91 CYS A CA 1
ATOM 723 C C . CYS A 1 91 ? 5.275 -4.407 5.745 1.00 98.12 91 CYS A C 1
ATOM 725 O O . CYS A 1 91 ? 4.536 -5.096 5.044 1.00 98.12 91 CYS A O 1
ATOM 727 N N . ASP A 1 92 ? 5.383 -3.088 5.624 1.00 97.88 92 ASP A N 1
ATOM 728 C CA . ASP A 1 92 ? 4.757 -2.375 4.518 1.00 97.88 92 ASP A CA 1
ATOM 729 C C . ASP A 1 92 ? 5.423 -2.781 3.199 1.00 97.88 92 ASP A C 1
ATOM 731 O O . ASP A 1 92 ? 6.618 -2.548 2.977 1.00 97.88 92 ASP A O 1
ATOM 735 N N . VAL A 1 93 ? 4.638 -3.401 2.323 1.00 97.12 93 VAL A N 1
ATOM 736 C CA . VAL A 1 93 ? 5.129 -3.917 1.044 1.00 97.12 93 VAL A CA 1
ATOM 737 C C . VAL A 1 93 ? 5.220 -2.841 -0.044 1.00 97.12 93 VAL A C 1
ATOM 739 O O . VAL A 1 93 ? 5.663 -3.136 -1.157 1.00 97.12 93 VAL A O 1
ATOM 742 N N . ILE A 1 94 ? 4.821 -1.603 0.260 1.00 97.06 94 ILE A N 1
ATOM 743 C CA . ILE A 1 94 ? 4.927 -0.453 -0.644 1.00 97.06 94 ILE A CA 1
ATOM 744 C C . ILE A 1 94 ? 6.280 0.238 -0.458 1.00 97.06 94 ILE A C 1
ATOM 746 O O . ILE A 1 94 ? 7.102 0.266 -1.384 1.00 97.06 94 ILE A O 1
ATOM 750 N N . SER A 1 95 ? 6.576 0.692 0.765 1.00 95.56 95 SER A N 1
ATOM 751 C CA . SER A 1 95 ? 7.875 1.307 1.080 1.00 95.56 95 SER A CA 1
ATOM 752 C C . SER A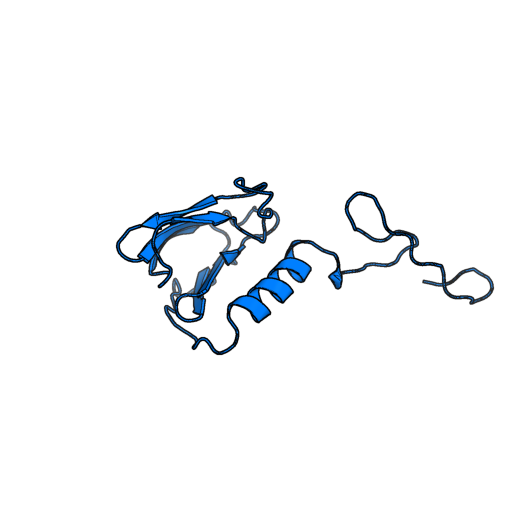 1 95 ? 9.038 0.309 1.107 1.00 95.56 95 SER A C 1
ATOM 754 O O . SER A 1 95 ? 10.191 0.714 0.969 1.00 95.56 95 SER A O 1
ATOM 756 N N . GLY A 1 96 ? 8.772 -0.995 1.237 1.00 94.50 96 GLY A N 1
ATOM 757 C CA . GLY A 1 96 ? 9.821 -2.009 1.264 1.00 94.50 96 GLY A CA 1
ATOM 758 C C . GLY A 1 96 ? 9.321 -3.431 1.040 1.00 94.50 96 GLY A C 1
ATOM 759 O O . GLY A 1 96 ? 8.400 -3.687 0.267 1.00 94.50 96 GLY A O 1
ATOM 760 N N . GLN A 1 97 ? 10.002 -4.385 1.667 1.00 92.88 97 GLN A N 1
ATOM 761 C CA . GLN A 1 97 ? 9.672 -5.806 1.617 1.00 92.88 97 GLN A CA 1
ATOM 762 C C . GLN A 1 97 ? 10.172 -6.523 2.874 1.00 92.88 97 GLN A C 1
ATOM 764 O O . GLN A 1 97 ? 10.972 -5.986 3.644 1.00 92.88 97 GLN A O 1
ATOM 769 N N . LYS A 1 98 ? 9.711 -7.759 3.070 1.00 93.12 98 LYS A N 1
ATOM 770 C CA . LYS A 1 98 ? 10.232 -8.647 4.109 1.00 93.12 98 LYS A CA 1
ATOM 771 C C . LYS A 1 98 ? 11.471 -9.384 3.598 1.00 93.12 98 LYS A C 1
ATOM 773 O O . LYS A 1 98 ? 11.382 -10.135 2.629 1.00 93.12 98 LYS A O 1
ATOM 778 N N . GLU A 1 99 ? 12.593 -9.234 4.292 1.00 92.88 99 GLU A N 1
ATOM 779 C CA . GLU A 1 99 ? 13.836 -9.970 4.046 1.00 92.88 99 GLU A CA 1
ATOM 780 C C . GLU A 1 99 ? 14.208 -10.776 5.291 1.00 92.88 99 GLU A C 1
ATOM 782 O O . GLU A 1 99 ? 14.616 -10.243 6.325 1.00 92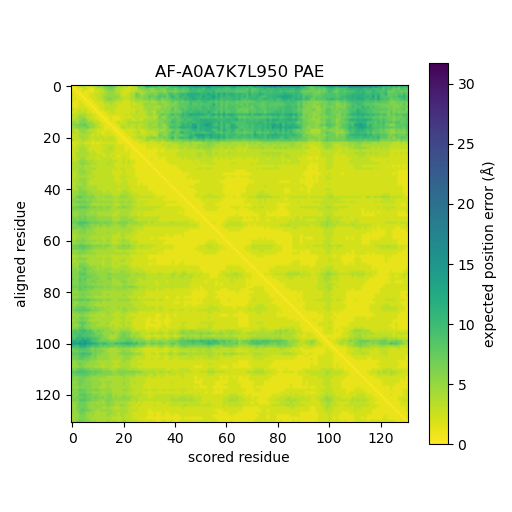.88 99 GLU A O 1
ATOM 787 N N . GLY A 1 100 ? 14.008 -12.094 5.220 1.00 91.44 100 GLY A N 1
ATOM 788 C CA . GLY A 1 100 ? 14.146 -12.969 6.382 1.00 91.44 100 GLY A CA 1
ATOM 789 C C . GLY A 1 100 ? 13.178 -12.566 7.500 1.00 91.44 100 GLY A C 1
ATOM 790 O O . GLY A 1 100 ? 11.962 -12.681 7.344 1.00 91.44 100 GLY A O 1
ATOM 791 N N . ASN A 1 101 ? 13.728 -12.089 8.619 1.00 89.81 101 ASN A N 1
ATOM 792 C CA . ASN A 1 101 ? 12.968 -11.654 9.796 1.00 89.81 101 ASN A CA 1
ATOM 793 C 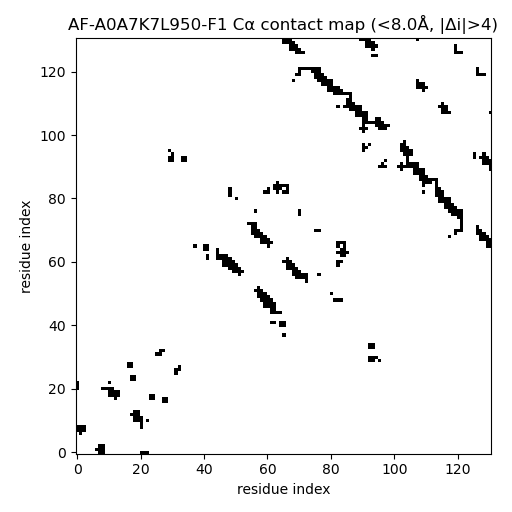C . ASN A 1 101 ? 12.869 -10.125 9.935 1.00 89.81 101 ASN A C 1
ATOM 795 O O . ASN A 1 101 ? 12.377 -9.652 10.957 1.00 89.81 101 ASN A O 1
ATOM 799 N N . ALA A 1 102 ? 13.336 -9.360 8.946 1.00 94.19 102 ALA A N 1
ATOM 800 C CA . ALA A 1 102 ? 13.333 -7.901 8.977 1.00 94.19 102 ALA A CA 1
ATOM 801 C C . ALA A 1 102 ? 12.491 -7.311 7.839 1.00 94.19 102 ALA A C 1
ATOM 803 O O . ALA A 1 102 ? 12.288 -7.939 6.799 1.00 94.19 102 ALA A O 1
ATOM 804 N N . CYS A 1 103 ? 12.024 -6.083 8.042 1.00 96.88 103 CYS A N 1
ATOM 805 C CA . CYS A 1 103 ? 11.395 -5.270 7.010 1.00 96.88 103 CYS A CA 1
ATOM 806 C C . CYS A 1 103 ? 12.409 -4.243 6.510 1.00 96.88 103 CYS A C 1
ATOM 808 O O . CYS A 1 103 ? 13.076 -3.601 7.320 1.00 96.88 103 CYS A O 1
ATOM 810 N N . THR A 1 104 ? 12.516 -4.073 5.195 1.00 96.00 104 THR A N 1
ATOM 811 C CA . THR A 1 104 ? 13.380 -3.037 4.607 1.00 96.00 104 THR A CA 1
ATOM 812 C C . THR A 1 104 ? 12.716 -1.658 4.577 1.00 96.00 104 THR A C 1
ATOM 814 O O . THR A 1 104 ? 13.411 -0.655 4.461 1.00 96.00 104 THR A O 1
ATOM 817 N N . GLY A 1 105 ? 11.384 -1.615 4.693 1.00 95.00 105 GLY A N 1
ATOM 818 C CA . GLY A 1 105 ? 10.571 -0.399 4.730 1.00 95.00 105 GLY A CA 1
ATOM 819 C C . GLY A 1 105 ? 9.900 -0.166 6.084 1.00 95.00 105 GLY A C 1
ATOM 820 O O . GLY A 1 105 ? 10.372 -0.627 7.129 1.00 95.00 105 GLY A O 1
ATOM 821 N N . LYS A 1 106 ? 8.769 0.548 6.062 1.00 95.81 106 LYS A N 1
ATOM 822 C CA . LYS A 1 106 ? 7.956 0.823 7.253 1.00 95.81 106 LYS A CA 1
ATOM 823 C C . LYS A 1 106 ? 7.461 -0.486 7.889 1.00 95.81 106 LYS A C 1
ATOM 825 O O . LYS A 1 106 ? 7.212 -1.487 7.217 1.00 95.81 106 LYS A O 1
ATOM 830 N N . GLN A 1 107 ? 7.310 -0.458 9.209 1.00 97.44 107 GLN A N 1
ATOM 831 C CA . GLN A 1 107 ? 6.727 -1.542 9.995 1.00 97.44 107 GLN A CA 1
ATOM 832 C C . GLN A 1 107 ? 5.412 -1.071 10.596 1.00 97.44 107 GLN A C 1
ATOM 834 O O . GLN A 1 107 ? 5.341 0.034 11.133 1.00 97.44 107 GLN A O 1
ATOM 839 N N . VAL A 1 108 ? 4.397 -1.926 10.540 1.00 98.06 108 VAL A N 1
ATOM 840 C CA . VAL A 1 108 ? 3.103 -1.681 11.174 1.00 98.06 108 VAL A CA 1
ATOM 841 C C . VAL A 1 108 ? 2.909 -2.701 12.280 1.00 98.06 108 VAL A C 1
ATOM 843 O O . VAL A 1 108 ? 3.011 -3.909 12.061 1.00 98.06 108 VAL A O 1
ATOM 846 N N . TYR A 1 109 ? 2.640 -2.204 13.482 1.00 98.44 109 TYR A N 1
ATOM 847 C CA . TYR A 1 109 ? 2.326 -3.038 14.630 1.00 98.44 109 TYR A CA 1
ATOM 848 C C . TYR A 1 109 ? 0.811 -3.158 14.781 1.00 98.44 109 TYR A C 1
ATOM 850 O O . TYR A 1 109 ? 0.125 -2.163 15.024 1.00 98.44 109 TYR A O 1
ATOM 858 N N . VAL A 1 110 ? 0.307 -4.382 14.645 1.00 98.69 110 VAL A N 1
ATOM 859 C CA . VAL A 1 110 ? -1.093 -4.727 14.892 1.00 98.69 110 VAL A CA 1
ATOM 860 C C . VAL A 1 110 ? -1.220 -5.227 16.327 1.00 98.69 110 VAL A C 1
ATOM 862 O O . VAL A 1 110 ? -0.565 -6.193 16.729 1.00 98.69 110 VAL A O 1
ATOM 865 N N . SER A 1 111 ? -2.068 -4.557 17.097 1.00 98.44 111 SER A N 1
ATOM 866 C CA . SER A 1 111 ? -2.355 -4.865 18.497 1.00 98.44 111 SER A CA 1
ATOM 867 C C . SER A 1 111 ? -3.233 -6.113 18.648 1.00 98.44 111 SER A C 1
ATOM 869 O O . SER A 1 111 ? -3.806 -6.623 17.687 1.00 98.44 111 SER A O 1
ATOM 871 N N . GLY A 1 112 ? -3.364 -6.605 19.886 1.00 98.19 112 GLY A N 1
ATOM 872 C CA . GLY A 1 112 ? -4.177 -7.782 20.234 1.00 98.19 112 GLY A CA 1
ATOM 873 C C . GLY A 1 112 ? -5.650 -7.704 19.817 1.00 98.19 112 GLY A C 1
ATOM 874 O O . GLY A 1 112 ? -6.284 -8.735 19.615 1.00 98.19 112 GLY A O 1
ATOM 875 N N . ASP A 1 113 ? -6.182 -6.493 19.672 1.00 97.88 113 ASP A N 1
ATOM 876 C CA . ASP A 1 113 ? -7.553 -6.206 19.245 1.00 97.88 113 ASP A CA 1
ATOM 877 C C . ASP A 1 113 ? -7.694 -5.995 17.723 1.00 97.88 113 ASP A C 1
ATOM 879 O O . ASP A 1 113 ? -8.765 -5.615 17.246 1.00 97.88 113 ASP A O 1
ATOM 883 N N . GLY A 1 114 ? -6.623 -6.221 16.953 1.00 98.25 114 GLY A N 1
ATOM 884 C CA . GLY A 1 114 ? -6.589 -6.037 15.501 1.00 98.25 114 GLY A CA 1
ATOM 885 C C . GLY A 1 114 ? -6.401 -4.586 15.050 1.00 98.25 114 GLY A C 1
ATOM 886 O O . GLY A 1 114 ? -6.419 -4.320 13.845 1.00 98.25 114 GLY A O 1
ATOM 887 N N . THR A 1 115 ? -6.211 -3.633 15.969 1.00 98.69 115 THR A N 1
ATOM 888 C CA . THR A 1 115 ? -5.981 -2.226 15.609 1.00 98.69 115 THR A CA 1
ATOM 889 C C . THR A 1 115 ? -4.509 -1.925 15.336 1.00 98.69 115 THR A C 1
ATOM 891 O O . THR A 1 115 ? -3.616 -2.503 15.959 1.00 98.69 115 THR A O 1
ATOM 894 N N . ALA A 1 116 ? -4.240 -1.002 14.414 1.00 98.75 116 ALA A N 1
ATOM 895 C CA . ALA A 1 116 ? -2.893 -0.513 14.127 1.00 98.75 116 ALA A CA 1
ATOM 896 C C . ALA A 1 116 ? -2.892 0.992 13.847 1.00 98.75 116 ALA A C 1
ATOM 898 O O . ALA A 1 116 ? -3.858 1.525 13.294 1.00 98.75 116 ALA A O 1
ATOM 899 N N . ASN A 1 117 ? -1.798 1.664 14.217 1.00 98.56 117 ASN A N 1
ATOM 900 C CA . ASN A 1 117 ? -1.577 3.073 13.904 1.00 98.56 117 ASN A CA 1
ATOM 901 C C . ASN A 1 117 ? -0.957 3.217 12.512 1.00 98.56 117 ASN A C 1
ATOM 903 O O . ASN A 1 117 ? 0.058 2.584 12.221 1.00 98.56 117 ASN A O 1
ATOM 907 N N . PHE A 1 118 ? -1.540 4.079 11.682 1.00 98.50 118 PHE A N 1
ATOM 908 C CA . PHE A 1 118 ? -1.021 4.414 10.359 1.00 98.50 118 PHE A CA 1
ATOM 909 C C . PHE A 1 118 ? -0.652 5.888 10.299 1.00 98.50 118 PHE A C 1
ATOM 911 O O . PHE A 1 118 ? -1.467 6.752 10.618 1.00 98.50 118 PHE A O 1
ATOM 918 N N . GLN A 1 119 ? 0.580 6.139 9.863 1.00 98.12 119 GLN A N 1
ATOM 919 C CA . GLN A 1 119 ? 1.191 7.453 9.723 1.00 98.12 119 GLN A CA 1
ATOM 920 C C . GLN A 1 119 ? 1.676 7.631 8.284 1.00 98.12 119 GLN A C 1
ATOM 922 O O . GLN A 1 119 ? 2.674 7.024 7.882 1.00 98.12 119 GLN A O 1
ATOM 927 N N . ILE A 1 120 ? 0.949 8.424 7.498 1.00 98.25 120 ILE A N 1
ATOM 928 C CA . ILE A 1 120 ? 1.196 8.588 6.059 1.00 98.25 120 ILE A CA 1
ATOM 929 C C . ILE A 1 120 ? 1.219 10.079 5.735 1.00 98.25 120 ILE A C 1
ATOM 931 O O . ILE A 1 120 ? 0.207 10.769 5.889 1.00 98.25 120 ILE A O 1
ATOM 935 N N . SER A 1 121 ? 2.372 10.582 5.291 1.00 97.94 121 SER A N 1
ATOM 936 C CA . SER A 1 121 ? 2.469 11.962 4.818 1.00 97.94 121 SER A CA 1
ATOM 937 C C . SER A 1 121 ? 1.891 12.079 3.419 1.00 97.94 121 SER A C 1
ATOM 939 O O . SER A 1 121 ? 2.121 11.215 2.579 1.00 97.94 121 SER A O 1
ATOM 941 N N . ASN A 1 122 ? 1.218 13.191 3.137 1.00 96.38 122 ASN A N 1
ATOM 942 C CA . ASN A 1 122 ? 0.819 13.548 1.776 1.00 96.38 122 ASN A CA 1
ATOM 943 C C . ASN A 1 122 ? 2.024 13.868 0.867 1.00 96.38 122 ASN A C 1
ATOM 945 O O . ASN A 1 122 ? 1.869 14.065 -0.332 1.00 96.38 122 ASN A O 1
ATOM 949 N N . THR A 1 123 ? 3.228 13.932 1.439 1.00 97.44 123 THR A N 1
ATOM 950 C CA . THR A 1 123 ? 4.498 14.128 0.728 1.00 97.44 123 THR A CA 1
ATOM 951 C C . THR A 1 123 ? 5.356 12.861 0.665 1.00 97.44 123 THR A C 1
ATOM 953 O O . THR A 1 123 ? 6.523 12.954 0.286 1.00 97.44 123 THR A O 1
ATOM 956 N N . ASP A 1 124 ? 4.847 11.709 1.117 1.00 96.25 124 ASP A N 1
ATOM 957 C CA . ASP A 1 124 ? 5.552 10.432 0.960 1.00 96.25 124 ASP A CA 1
ATOM 958 C C . ASP A 1 124 ? 5.667 10.087 -0.539 1.00 96.25 124 ASP A C 1
ATOM 960 O O . ASP A 1 124 ? 4.779 10.427 -1.318 1.00 96.25 124 ASP A O 1
ATOM 964 N N . GLU A 1 125 ? 6.747 9.404 -0.945 1.00 96.06 125 GLU A N 1
ATOM 965 C CA . GLU A 1 125 ? 6.938 8.943 -2.338 1.00 96.06 125 GLU A CA 1
ATOM 966 C C . GLU A 1 125 ? 5.739 8.116 -2.819 1.00 96.06 125 GLU A C 1
ATOM 968 O O . GLU A 1 125 ? 5.212 8.337 -3.906 1.00 96.06 125 GLU A O 1
ATOM 973 N N . ASP A 1 126 ? 5.282 7.213 -1.952 1.00 97.50 126 ASP A N 1
ATOM 974 C CA . ASP A 1 126 ? 4.081 6.415 -2.119 1.00 97.50 126 ASP A CA 1
ATOM 975 C C . ASP A 1 126 ? 3.162 6.676 -0.909 1.00 97.50 126 ASP A C 1
ATOM 977 O O . ASP A 1 126 ? 3.387 6.103 0.164 1.00 97.50 126 ASP A O 1
ATOM 981 N N . PRO A 1 127 ? 2.134 7.539 -1.018 1.00 97.81 127 PRO A N 1
ATOM 982 C CA . PRO A 1 127 ? 1.288 7.921 0.113 1.00 97.81 127 PRO A CA 1
ATOM 983 C C . PRO A 1 127 ? 0.198 6.868 0.393 1.00 97.81 127 PRO A C 1
ATOM 985 O O . PRO A 1 127 ? -0.991 7.163 0.539 1.00 97.81 127 PRO A O 1
ATOM 988 N N . PHE A 1 128 ? 0.608 5.602 0.461 1.00 98.31 128 PHE A N 1
ATOM 989 C CA . PHE A 1 128 ? -0.229 4.468 0.831 1.00 98.31 128 PHE A CA 1
ATOM 990 C C . PHE A 1 128 ? 0.617 3.340 1.439 1.00 98.31 128 PHE A C 1
ATOM 992 O O . PHE A 1 128 ? 1.809 3.219 1.171 1.00 98.31 128 PHE A O 1
ATOM 999 N N . VAL A 1 129 ? -0.002 2.521 2.287 1.00 98.56 129 VAL A N 1
ATOM 1000 C CA . VAL A 1 129 ? 0.639 1.419 3.022 1.00 98.56 129 VAL A CA 1
ATOM 1001 C C . VAL A 1 129 ? -0.188 0.156 2.834 1.00 98.56 129 VAL A C 1
ATOM 1003 O O . VAL A 1 129 ? -1.414 0.210 2.949 1.00 98.56 129 VAL A O 1
ATOM 1006 N N . ALA A 1 130 ? 0.471 -0.979 2.596 1.00 98.62 130 ALA A N 1
ATOM 1007 C CA . ALA A 1 130 ? -0.183 -2.282 2.486 1.00 98.62 130 ALA A CA 1
ATOM 1008 C C . ALA A 1 130 ? 0.557 -3.341 3.313 1.00 98.62 130 ALA A C 1
ATOM 1010 O O . ALA A 1 130 ? 1.780 -3.472 3.206 1.00 98.62 130 ALA A O 1
ATOM 1011 N N . ILE A 1 131 ? -0.195 -4.099 4.115 1.00 98.25 131 ILE A N 1
ATOM 1012 C CA . ILE A 1 131 ? 0.310 -5.139 5.028 1.00 98.25 131 ILE A CA 1
ATOM 1013 C C . ILE A 1 131 ? -0.494 -6.431 4.957 1.00 98.25 131 ILE A C 1
ATOM 1015 O O . ILE A 1 131 ? -1.721 -6.355 4.708 1.00 98.25 131 ILE A O 1
#

Solvent-accessible surface area (backbone atoms only — not comparable to full-atom values): 7237 Å² total; per-residue (Å²): 94,62,47,97,88,68,47,74,54,69,88,40,76,45,96,89,52,44,43,38,71,82,40,75,51,62,78,51,38,57,50,51,40,41,49,56,50,47,54,62,68,27,57,93,43,50,86,34,57,73,44,67,75,91,74,48,36,40,33,36,16,23,40,59,59,28,32,38,39,39,36,72,36,100,53,72,44,77,49,77,42,64,34,54,33,73,54,44,80,37,39,20,33,47,74,29,41,74,57,92,96,43,52,75,30,53,74,40,56,28,37,92,86,14,34,28,67,47,79,39,44,50,82,43,98,65,33,46,47,36,68

pLDDT: mean 96.32, std 3.21, range [81.75, 98.88]